Protein AF-B0C333-F1 (afdb_monomer_lite)

InterPro domains:
  IPR001283 Cysteine-rich secretory protein-related [PTHR10334] (57-148)
  IPR014044 CAP domain [PF00188] (60-139)
  IPR014044 CAP domain [SM00198] (54-148)
  IPR035940 CAP superfamily [G3DSA:3.40.33.10] (49-148)
  IPR035940 CAP superfamily [SSF55797] (48-148)

Structure (mmCIF, N/CA/C/O backbone):
data_AF-B0C333-F1
#
_entry.id   AF-B0C333-F1
#
loop_
_atom_site.group_PDB
_atom_site.id
_atom_site.type_symbol
_atom_site.label_atom_id
_atom_site.label_alt_id
_atom_site.label_comp_id
_atom_site.label_asym_id
_atom_site.label_entity_id
_atom_site.label_seq_id
_atom_site.pdbx_PDB_ins_code
_atom_site.Cartn_x
_atom_site.Cartn_y
_atom_site.Cartn_z
_atom_site.occupancy
_atom_site.B_iso_or_equiv
_atom_site.auth_seq_id
_atom_site.auth_comp_id
_atom_site.auth_asym_id
_atom_site.auth_atom_id
_atom_site.pdbx_PDB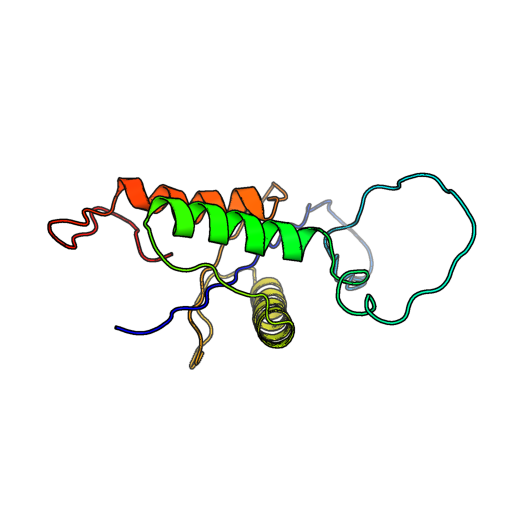_model_num
ATOM 1 N N . MET A 1 1 ? -18.752 -2.207 5.495 1.00 24.31 1 MET A N 1
ATOM 2 C CA . MET A 1 1 ? -18.716 -3.277 4.475 1.00 24.31 1 MET A CA 1
ATOM 3 C C . MET A 1 1 ? -17.295 -3.410 3.939 1.00 24.31 1 MET A C 1
ATOM 5 O O . MET A 1 1 ? -16.677 -2.399 3.660 1.00 24.31 1 MET A O 1
ATOM 9 N N . LEU A 1 2 ? -16.842 -4.664 3.847 1.00 23.83 2 LEU A N 1
ATOM 10 C CA . LEU A 1 2 ? -15.648 -5.235 3.203 1.00 23.83 2 LEU A CA 1
ATOM 11 C C . LEU A 1 2 ? -14.229 -4.796 3.625 1.00 23.83 2 LEU A C 1
ATOM 13 O O . LEU A 1 2 ? -13.817 -3.644 3.571 1.00 23.83 2 LEU A O 1
ATOM 17 N N . ARG A 1 3 ? -13.477 -5.833 4.011 1.00 26.17 3 ARG A N 1
ATOM 18 C CA . ARG A 1 3 ? -12.084 -5.877 4.452 1.00 26.17 3 ARG A CA 1
ATOM 19 C C . ARG A 1 3 ? -11.167 -5.518 3.281 1.00 26.17 3 ARG A C 1
ATOM 21 O O . ARG A 1 3 ? -11.062 -6.295 2.339 1.00 26.17 3 ARG A O 1
ATOM 28 N N . LYS A 1 4 ? -10.496 -4.372 3.349 1.00 28.78 4 LYS A N 1
ATOM 29 C CA . LYS A 1 4 ? -9.416 -4.017 2.426 1.00 28.78 4 LYS A CA 1
ATOM 30 C C . LYS A 1 4 ? -8.080 -4.284 3.130 1.00 28.78 4 LYS A C 1
ATOM 32 O O . LYS A 1 4 ? -7.764 -3.648 4.134 1.00 28.78 4 LYS A O 1
ATOM 37 N N . LEU A 1 5 ? -7.381 -5.321 2.675 1.00 28.06 5 LEU A N 1
ATOM 38 C CA . LEU A 1 5 ? -5.989 -5.613 3.022 1.00 28.06 5 LEU A CA 1
ATOM 39 C C . LEU A 1 5 ? -5.133 -4.854 2.005 1.00 28.06 5 LEU A C 1
ATOM 41 O O . LEU A 1 5 ? -5.274 -5.094 0.808 1.00 28.06 5 LEU A O 1
ATOM 45 N N . TYR A 1 6 ? -4.316 -3.921 2.484 1.00 33.66 6 TYR A N 1
ATOM 46 C CA . TYR A 1 6 ? -3.467 -3.049 1.678 1.00 33.66 6 TYR A CA 1
ATOM 47 C C . TYR A 1 6 ? -2.006 -3.397 1.955 1.00 33.66 6 TYR A C 1
ATOM 49 O O . TYR A 1 6 ? -1.628 -3.489 3.120 1.00 33.66 6 TYR A O 1
ATOM 57 N N . PHE A 1 7 ? -1.193 -3.585 0.914 1.00 41.38 7 PHE A N 1
ATOM 58 C CA . PHE A 1 7 ? 0.267 -3.579 1.021 1.00 41.38 7 PHE A CA 1
ATOM 59 C C . PHE A 1 7 ? 0.871 -2.997 -0.248 1.00 41.38 7 PHE A C 1
ATOM 61 O O . PHE A 1 7 ? 0.292 -3.101 -1.328 1.00 41.38 7 PHE A O 1
ATOM 68 N N . SER A 1 8 ? 2.024 -2.358 -0.091 1.00 38.69 8 SER A N 1
ATOM 69 C CA . SER A 1 8 ? 2.566 -1.460 -1.090 1.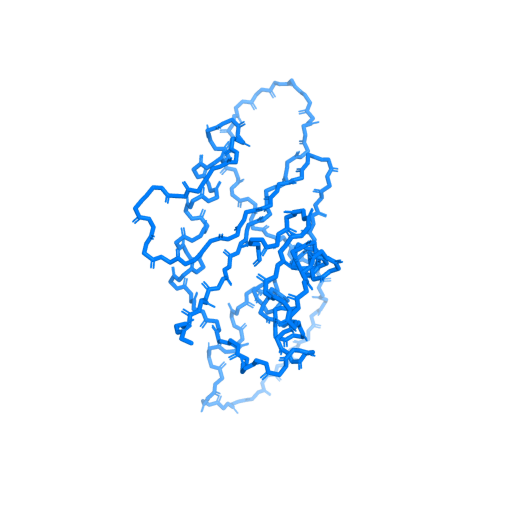00 38.69 8 SER A CA 1
ATOM 70 C C . SER A 1 8 ? 4.087 -1.405 -1.065 1.00 38.69 8 SER A C 1
ATOM 72 O O . SER A 1 8 ? 4.751 -1.912 -0.161 1.00 38.69 8 SER A O 1
ATOM 74 N N . LEU A 1 9 ? 4.605 -0.853 -2.149 1.00 41.06 9 LEU A N 1
ATOM 75 C CA . LEU A 1 9 ? 5.948 -0.964 -2.651 1.00 41.06 9 LEU A CA 1
ATOM 76 C C . LEU A 1 9 ? 6.715 0.355 -2.525 1.00 41.06 9 LEU A C 1
ATOM 78 O O . LEU A 1 9 ? 6.200 1.414 -2.870 1.00 41.06 9 LEU A O 1
ATOM 82 N N . CYS A 1 10 ? 7.996 0.247 -2.165 1.00 33.03 10 CYS A N 1
ATOM 83 C CA . CYS A 1 10 ? 9.013 1.255 -2.438 1.00 33.03 10 CYS A CA 1
ATOM 84 C C . CYS A 1 10 ? 10.043 0.696 -3.436 1.00 33.03 10 CYS A C 1
ATOM 86 O O . CYS A 1 10 ? 10.731 -0.278 -3.135 1.00 33.03 10 CYS A O 1
ATOM 88 N N . LEU A 1 11 ? 10.175 1.312 -4.614 1.00 35.62 11 LEU A N 1
ATOM 89 C CA . LEU A 1 11 ? 11.320 1.117 -5.512 1.00 35.62 11 LEU A CA 1
ATOM 90 C C . LEU A 1 11 ? 12.242 2.326 -5.37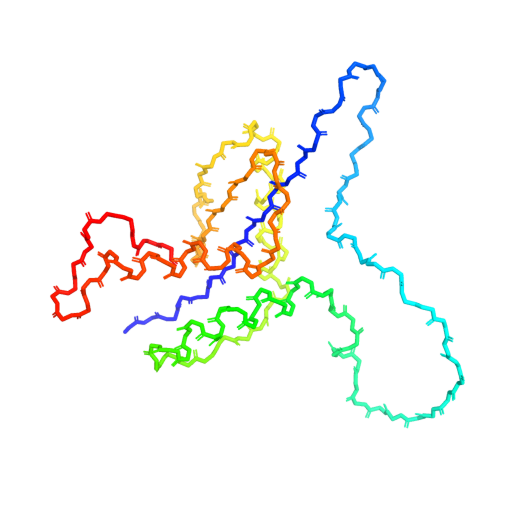1 1.00 35.62 11 LEU A C 1
ATOM 92 O O . LEU A 1 11 ? 11.794 3.450 -5.565 1.00 35.62 11 LEU A O 1
ATOM 96 N N . ALA A 1 12 ? 13.516 2.094 -5.061 1.00 31.41 12 ALA A N 1
ATOM 97 C CA . ALA A 1 12 ? 14.547 3.124 -5.057 1.00 31.41 12 ALA A CA 1
ATOM 98 C C . ALA A 1 12 ? 15.801 2.592 -5.764 1.00 31.41 12 ALA A C 1
ATOM 100 O O . ALA A 1 12 ? 16.361 1.582 -5.338 1.00 31.41 12 ALA A O 1
ATOM 101 N N . PHE A 1 13 ? 16.261 3.279 -6.813 1.00 36.34 13 PHE A N 1
ATOM 102 C CA . PHE A 1 13 ? 17.569 3.040 -7.432 1.00 36.34 13 PHE A CA 1
ATOM 103 C C . PHE A 1 13 ? 18.336 4.357 -7.580 1.00 36.34 13 PHE A C 1
ATOM 105 O O . PHE A 1 13 ? 17.828 5.333 -8.124 1.00 36.34 13 PHE A O 1
ATOM 112 N N . SER A 1 14 ? 19.585 4.365 -7.111 1.00 26.25 14 SER A N 1
ATOM 113 C CA . SER A 1 14 ? 20.549 5.430 -7.385 1.00 26.25 14 SER A CA 1
ATOM 114 C C . SER A 1 14 ? 21.144 5.199 -8.773 1.00 26.25 14 SER A C 1
ATOM 116 O O . SER A 1 14 ? 21.836 4.207 -8.992 1.00 26.25 14 SER A O 1
ATOM 118 N N . LEU A 1 15 ? 20.878 6.101 -9.716 1.00 28.67 15 LEU A N 1
ATOM 119 C CA . LEU A 1 15 ? 21.592 6.126 -10.990 1.00 28.67 15 LEU A CA 1
ATOM 120 C C . LEU A 1 15 ? 23.013 6.643 -10.742 1.00 28.67 15 LEU A C 1
ATOM 122 O O . LEU A 1 15 ? 23.197 7.821 -10.441 1.00 28.67 15 LEU A O 1
ATOM 126 N N . VAL A 1 16 ? 24.016 5.779 -10.897 1.00 31.70 16 VAL A N 1
ATOM 127 C CA . VAL A 1 16 ? 25.390 6.215 -11.172 1.00 31.70 16 VAL A CA 1
ATOM 128 C C . VAL A 1 16 ? 25.756 5.679 -12.551 1.00 31.70 16 VAL A C 1
ATOM 130 O O . VAL A 1 16 ? 25.543 4.506 -12.847 1.00 31.70 16 VAL A O 1
ATOM 133 N N . GLY A 1 17 ? 26.171 6.586 -13.431 1.00 28.91 17 GLY A N 1
ATOM 134 C CA . GLY A 1 17 ? 26.244 6.362 -14.868 1.00 28.91 17 GLY A CA 1
ATOM 135 C C . GLY A 1 17 ? 27.382 5.462 -15.357 1.00 28.91 17 GLY A C 1
ATOM 136 O O . GLY A 1 17 ? 28.387 5.261 -14.686 1.00 28.91 17 GLY A O 1
ATOM 137 N N . VAL A 1 18 ? 27.177 5.045 -16.613 1.00 36.69 18 VAL A N 1
ATOM 138 C CA . VAL A 1 18 ? 28.114 4.568 -17.648 1.00 36.69 18 VAL A CA 1
ATOM 139 C C . VAL A 1 18 ? 28.972 3.325 -17.367 1.00 36.69 18 VAL A C 1
ATOM 141 O O . VAL A 1 18 ? 30.068 3.402 -16.827 1.00 36.69 18 VAL A O 1
ATOM 144 N N . GLY A 1 19 ? 28.530 2.206 -17.957 1.00 36.06 19 GLY A N 1
ATOM 145 C CA . GLY A 1 19 ? 29.402 1.135 -18.448 1.00 36.06 19 GLY A CA 1
ATOM 146 C C . GLY A 1 19 ? 29.317 -0.190 -17.686 1.00 36.06 19 GLY A C 1
ATOM 147 O O . GLY A 1 19 ? 29.619 -0.249 -16.504 1.00 36.06 19 GLY A O 1
ATOM 148 N N . SER A 1 20 ? 29.021 -1.258 -18.435 1.00 31.11 20 SER A N 1
ATOM 149 C CA . SER A 1 20 ? 29.148 -2.689 -18.092 1.00 31.11 20 SER A CA 1
ATOM 150 C C . SER A 1 20 ? 27.963 -3.386 -17.405 1.00 31.11 20 SER A C 1
ATOM 152 O O . SER A 1 20 ? 27.619 -3.122 -16.262 1.00 31.11 20 SER A O 1
ATOM 154 N N . VAL A 1 21 ? 27.396 -4.336 -18.166 1.00 32.16 21 VAL A N 1
ATOM 155 C CA . VAL A 1 21 ? 26.593 -5.520 -17.788 1.00 32.16 21 VAL A CA 1
ATOM 156 C C . VAL A 1 21 ? 25.673 -5.387 -16.567 1.00 32.16 21 VAL A C 1
ATOM 158 O O . VAL A 1 21 ? 26.077 -5.546 -15.417 1.00 32.16 21 VAL A O 1
ATOM 161 N N . ALA A 1 22 ? 24.381 -5.207 -16.860 1.00 31.61 22 ALA A N 1
ATOM 162 C CA . ALA A 1 22 ? 23.284 -5.279 -15.906 1.00 31.61 22 ALA A CA 1
ATOM 163 C C . ALA A 1 22 ? 23.225 -6.666 -15.243 1.00 31.61 22 ALA A C 1
ATOM 165 O O . ALA A 1 22 ? 22.623 -7.604 -15.762 1.00 31.61 22 ALA A O 1
ATOM 166 N N . THR A 1 23 ? 23.851 -6.789 -14.076 1.00 29.27 23 THR A N 1
ATOM 167 C CA . THR A 1 23 ? 23.565 -7.883 -13.150 1.00 29.27 23 THR A CA 1
ATOM 168 C C . THR A 1 23 ? 22.337 -7.460 -12.355 1.00 29.27 23 THR A C 1
ATOM 170 O O . THR A 1 23 ? 22.395 -6.502 -11.585 1.00 29.27 23 THR A O 1
ATOM 173 N N . SER A 1 24 ? 21.202 -8.117 -12.587 1.00 34.00 24 SER A N 1
ATOM 174 C CA . SER A 1 24 ? 19.953 -7.863 -11.868 1.00 34.00 24 SER A CA 1
ATOM 175 C C . SER A 1 24 ? 20.118 -8.233 -10.395 1.00 34.00 24 SER A C 1
ATOM 177 O O . SER A 1 24 ? 19.880 -9.371 -9.999 1.00 34.00 24 SER A O 1
ATOM 179 N N . VAL A 1 25 ? 20.531 -7.279 -9.563 1.00 31.16 25 VAL A N 1
ATOM 180 C CA . VAL A 1 25 ? 20.433 -7.433 -8.114 1.00 31.16 25 VAL A CA 1
ATOM 181 C C . VAL A 1 25 ? 19.033 -6.982 -7.719 1.00 31.16 25 VAL A C 1
ATOM 183 O O . VAL A 1 25 ? 18.714 -5.794 -7.731 1.00 31.16 25 VAL A O 1
ATOM 186 N N . ALA A 1 26 ? 18.179 -7.943 -7.376 1.00 35.88 26 ALA A N 1
ATOM 187 C CA . ALA A 1 26 ? 17.009 -7.667 -6.561 1.00 35.88 26 ALA A CA 1
ATOM 188 C C . ALA A 1 26 ? 17.514 -7.227 -5.178 1.00 35.88 26 ALA A C 1
ATOM 190 O O . ALA A 1 26 ? 17.861 -8.065 -4.346 1.00 35.88 26 ALA A O 1
ATOM 191 N N . LEU A 1 27 ? 17.637 -5.917 -4.943 1.00 37.31 27 LEU A N 1
ATOM 192 C CA . LEU A 1 27 ? 17.975 -5.411 -3.616 1.00 37.31 27 LEU A CA 1
ATOM 193 C C . LEU A 1 27 ? 16.719 -5.444 -2.745 1.00 37.31 27 LEU A C 1
ATOM 195 O O . LEU A 1 27 ? 15.908 -4.520 -2.747 1.00 37.31 27 LEU A O 1
ATOM 199 N N . ALA A 1 28 ? 16.590 -6.524 -1.976 1.00 37.72 28 ALA A N 1
ATOM 200 C CA . ALA A 1 28 ? 15.872 -6.487 -0.713 1.00 37.72 28 ALA A CA 1
ATOM 201 C C . ALA A 1 28 ? 16.450 -5.363 0.167 1.00 37.72 28 ALA A C 1
ATOM 203 O O . ALA A 1 28 ? 17.648 -5.074 0.101 1.00 37.72 28 ALA A O 1
ATOM 204 N N . CYS A 1 29 ? 15.604 -4.730 0.982 1.00 32.69 29 CYS A N 1
ATOM 205 C CA . CYS A 1 29 ? 16.019 -3.784 2.015 1.00 32.69 29 CYS A CA 1
ATOM 206 C C . CYS A 1 29 ? 17.144 -4.429 2.842 1.00 32.69 29 CYS A C 1
ATOM 208 O O . CYS A 1 29 ? 16.907 -5.414 3.534 1.00 32.69 29 CYS A O 1
ATOM 210 N N . THR A 1 30 ? 18.380 -3.953 2.702 1.00 38.03 30 THR A N 1
ATOM 211 C CA . THR A 1 30 ? 19.535 -4.564 3.366 1.00 38.03 30 THR A CA 1
ATOM 212 C C . THR A 1 30 ? 19.579 -4.147 4.833 1.00 38.03 30 THR A C 1
ATOM 214 O O . THR A 1 30 ? 19.607 -2.949 5.123 1.00 38.03 30 THR A O 1
ATOM 217 N N . ASP A 1 31 ? 19.618 -5.134 5.728 1.00 37.53 31 ASP A N 1
ATOM 218 C CA . ASP A 1 31 ? 19.821 -4.974 7.170 1.00 37.53 31 ASP A CA 1
ATOM 219 C C . ASP A 1 31 ? 21.208 -4.373 7.494 1.00 37.53 31 ASP A C 1
ATOM 221 O O . ASP A 1 31 ? 22.215 -4.693 6.858 1.00 37.53 31 ASP A O 1
ATOM 225 N N . HIS A 1 32 ? 21.265 -3.505 8.510 1.00 36.16 32 HIS A N 1
ATOM 226 C CA . HIS A 1 32 ? 22.513 -3.054 9.144 1.00 36.16 32 HIS A CA 1
ATOM 227 C C . HIS A 1 32 ? 23.131 -4.183 9.999 1.00 36.16 32 HIS A C 1
ATOM 229 O O . HIS A 1 32 ? 22.386 -4.976 10.579 1.00 36.16 32 HIS A O 1
ATOM 235 N N . PRO A 1 33 ? 24.469 -4.255 10.156 1.00 33.28 33 PRO A N 1
ATOM 236 C CA . PRO A 1 33 ? 25.103 -5.325 10.917 1.00 33.28 33 PRO A CA 1
ATOM 237 C C . PRO A 1 33 ? 25.038 -5.049 12.427 1.00 33.28 33 PRO A C 1
ATOM 239 O O . PRO A 1 33 ? 25.562 -4.043 12.905 1.00 33.28 33 PRO A O 1
ATOM 242 N N . ALA A 1 34 ? 24.455 -5.975 13.191 1.00 38.31 34 ALA A N 1
ATOM 243 C CA . ALA A 1 34 ? 24.645 -6.070 14.638 1.00 38.31 34 ALA A CA 1
ATOM 244 C C . ALA A 1 34 ? 25.601 -7.236 14.965 1.00 38.31 34 ALA A C 1
ATOM 246 O O . ALA A 1 34 ? 25.486 -8.327 14.410 1.00 38.31 34 ALA A O 1
ATOM 247 N N . GLN A 1 35 ? 26.573 -6.962 15.838 1.00 35.19 35 GLN A N 1
ATOM 248 C CA . GLN A 1 35 ? 27.657 -7.845 16.299 1.00 35.19 35 GLN A CA 1
ATOM 249 C C . GLN A 1 35 ? 27.185 -9.078 17.117 1.00 35.19 35 GLN A C 1
ATOM 251 O O . GLN A 1 35 ? 26.029 -9.124 17.535 1.00 35.19 35 GLN A O 1
ATOM 256 N N . PRO A 1 36 ? 28.059 -10.087 17.359 1.00 49.84 36 PRO A N 1
ATOM 257 C CA . PRO A 1 36 ? 27.643 -11.454 17.674 1.00 49.84 36 PRO A CA 1
ATOM 258 C C . PRO A 1 36 ? 27.525 -11.743 19.179 1.00 49.84 36 PRO A C 1
ATOM 260 O O . PRO A 1 36 ? 28.342 -11.283 19.975 1.00 49.84 36 PRO A O 1
ATOM 263 N N . ALA A 1 37 ? 26.581 -12.613 19.550 1.00 37.06 37 ALA A N 1
ATOM 264 C CA . ALA A 1 37 ? 26.594 -13.345 20.818 1.00 37.06 37 ALA A CA 1
ATOM 265 C C . ALA A 1 37 ? 25.988 -14.758 20.643 1.00 37.06 37 ALA A C 1
ATOM 267 O O . ALA A 1 37 ? 25.019 -14.945 19.913 1.00 37.06 37 ALA A O 1
ATOM 268 N N . ASN A 1 38 ? 26.589 -15.743 21.313 1.00 35.66 38 ASN A N 1
ATOM 269 C CA . ASN A 1 38 ? 26.300 -17.192 21.336 1.00 35.66 38 ASN A CA 1
ATOM 270 C C . ASN A 1 38 ? 26.241 -17.643 22.826 1.00 35.66 38 ASN A C 1
ATOM 272 O O . ASN A 1 38 ? 26.791 -16.886 23.632 1.00 35.66 38 ASN A O 1
ATOM 276 N N . PRO A 1 39 ? 25.790 -18.853 23.260 1.00 62.84 39 PRO A N 1
ATOM 277 C CA . PRO A 1 39 ? 24.868 -19.876 22.716 1.00 62.84 39 PRO A CA 1
ATOM 278 C C . PRO A 1 39 ? 23.678 -20.255 23.656 1.00 62.84 39 PRO A C 1
ATOM 280 O O . PRO A 1 39 ? 23.652 -19.907 24.830 1.00 62.84 39 PRO A O 1
ATOM 283 N N . SER A 1 40 ? 22.791 -21.120 23.129 1.00 37.06 40 SER A N 1
ATOM 284 C CA . SER A 1 40 ? 21.930 -22.135 23.794 1.00 37.06 40 SER A CA 1
ATOM 285 C C . SER A 1 40 ? 20.801 -21.715 24.754 1.00 37.06 40 SER A C 1
ATOM 287 O O . SER A 1 40 ? 21.043 -21.241 25.852 1.00 37.06 40 SER A O 1
ATOM 289 N N . HIS A 1 41 ? 19.550 -22.063 24.416 1.00 37.47 41 HIS A N 1
ATOM 290 C CA . HIS A 1 41 ? 18.832 -23.238 24.952 1.00 37.47 41 HIS A CA 1
ATOM 291 C C . HIS A 1 41 ? 17.397 -23.333 24.376 1.00 37.47 41 HIS A C 1
ATOM 293 O O . HIS A 1 41 ? 16.705 -22.338 24.196 1.00 37.47 41 HIS A O 1
ATOM 299 N N . THR A 1 42 ? 17.002 -24.573 24.071 1.00 41.72 42 THR A N 1
ATOM 300 C CA . THR A 1 42 ? 15.676 -25.159 23.788 1.00 41.72 42 THR A CA 1
ATOM 301 C C . THR A 1 42 ? 14.430 -24.277 23.945 1.00 41.72 42 THR A C 1
ATOM 303 O O . THR A 1 42 ? 14.172 -23.832 25.051 1.00 41.72 42 THR A O 1
ATOM 306 N N . GLN A 1 43 ? 13.569 -24.200 22.917 1.00 37.25 43 GLN A N 1
ATOM 307 C CA . GLN A 1 43 ? 12.099 -24.339 23.037 1.00 37.25 43 GLN A CA 1
ATOM 308 C C . GLN A 1 43 ? 11.449 -24.375 21.637 1.00 37.25 43 GLN A C 1
ATOM 310 O O . GLN A 1 43 ? 11.585 -23.449 20.836 1.00 37.25 43 GLN A O 1
ATOM 315 N N . ALA A 1 44 ? 10.708 -25.445 21.351 1.00 50.78 44 ALA A N 1
ATOM 316 C CA . ALA A 1 44 ? 9.847 -25.558 20.182 1.00 50.78 44 ALA A CA 1
ATOM 317 C C . ALA A 1 44 ? 8.577 -24.721 20.408 1.00 50.78 44 ALA A C 1
ATOM 319 O O . ALA A 1 44 ? 7.716 -25.154 21.163 1.00 50.78 44 ALA A O 1
ATOM 320 N N . SER A 1 45 ? 8.499 -23.520 19.813 1.00 49.38 45 SER A N 1
ATOM 321 C CA . SER A 1 45 ? 7.282 -22.733 19.471 1.00 49.38 45 SER A CA 1
ATOM 322 C C . SER A 1 45 ? 7.657 -21.304 19.019 1.00 49.38 45 SER A C 1
ATOM 324 O O . SER A 1 45 ? 7.117 -20.322 19.515 1.00 49.38 45 SER A O 1
ATOM 326 N N . THR A 1 46 ? 8.632 -21.145 18.119 1.00 41.34 46 THR A N 1
ATOM 327 C CA . THR A 1 46 ? 9.163 -19.809 17.741 1.00 41.34 46 THR A CA 1
ATOM 328 C C . THR A 1 46 ? 9.543 -19.664 16.262 1.00 41.34 46 THR A C 1
ATOM 330 O O . THR A 1 46 ? 9.942 -18.581 15.836 1.00 41.34 46 THR A O 1
ATOM 333 N N . SER A 1 47 ? 9.381 -20.700 15.432 1.00 47.00 47 SER A N 1
ATOM 334 C CA . SER A 1 47 ? 9.989 -20.739 14.090 1.00 47.00 47 SER A CA 1
ATOM 335 C C . SER A 1 47 ? 9.388 -19.787 13.047 1.00 47.00 47 SER A C 1
ATOM 337 O O . SER A 1 47 ? 10.026 -19.558 12.025 1.00 47.00 47 SER A O 1
ATOM 339 N N . LEU A 1 48 ? 8.214 -19.187 13.282 1.00 47.78 48 LEU A N 1
ATOM 340 C CA . LEU A 1 48 ? 7.626 -18.211 12.347 1.00 47.78 48 LEU A CA 1
ATOM 341 C C . LEU A 1 48 ? 7.928 -16.749 12.698 1.00 47.78 48 LEU A C 1
ATOM 343 O O . LEU A 1 48 ? 7.772 -15.881 11.842 1.00 47.78 48 LEU A O 1
ATOM 347 N N . ASN A 1 49 ? 8.364 -16.457 13.929 1.00 50.81 49 ASN A N 1
ATOM 348 C CA . ASN A 1 49 ? 8.586 -15.076 14.375 1.00 50.81 49 ASN A CA 1
ATOM 349 C C . ASN A 1 49 ? 10.057 -14.630 14.281 1.00 50.81 49 ASN A C 1
ATOM 351 O O . ASN A 1 49 ? 10.357 -13.459 14.466 1.00 50.81 49 ASN A O 1
ATOM 355 N N . VAL A 1 50 ? 10.976 -15.554 13.976 1.00 53.44 50 VAL A N 1
ATOM 356 C CA . VAL A 1 50 ? 12.427 -15.289 13.900 1.00 53.44 50 VAL A CA 1
ATOM 357 C C . VAL A 1 50 ? 12.909 -15.033 12.459 1.00 53.44 50 VAL A C 1
ATOM 359 O O . VAL A 1 50 ? 14.037 -14.596 12.267 1.00 53.44 50 VAL A O 1
ATOM 362 N N . HIS A 1 51 ? 12.078 -15.249 11.428 1.00 66.00 51 HIS A N 1
ATOM 363 C CA . HIS A 1 51 ? 12.542 -15.238 10.026 1.00 66.00 51 HIS A CA 1
ATOM 364 C C . HIS A 1 51 ? 11.890 -14.192 9.104 1.00 66.00 51 HIS A C 1
ATOM 366 O O . HIS A 1 51 ? 12.061 -14.255 7.888 1.00 66.00 51 HIS A O 1
ATOM 372 N N . ARG A 1 52 ? 11.133 -13.226 9.638 1.00 68.50 52 ARG A N 1
ATOM 373 C CA . ARG A 1 52 ? 10.578 -12.148 8.804 1.00 68.50 52 ARG A CA 1
ATOM 374 C C . ARG A 1 52 ? 11.548 -10.969 8.706 1.00 68.50 52 ARG A C 1
ATOM 376 O O . ARG A 1 52 ? 12.046 -10.536 9.744 1.00 68.50 52 ARG A O 1
ATOM 383 N N . PRO A 1 53 ? 11.779 -10.413 7.503 1.00 77.88 53 PRO A N 1
ATOM 384 C CA . PRO A 1 53 ? 12.597 -9.218 7.350 1.00 77.88 53 PRO A CA 1
ATOM 385 C C . PRO A 1 53 ? 12.039 -8.042 8.154 1.00 77.88 53 PRO A C 1
ATOM 387 O O . PRO A 1 53 ? 10.817 -7.874 8.252 1.00 77.88 53 PRO A O 1
ATOM 390 N N . THR A 1 54 ? 12.928 -7.185 8.647 1.00 86.44 54 THR A N 1
ATOM 391 C CA . THR A 1 54 ? 12.608 -5.967 9.411 1.00 86.44 54 THR A CA 1
ATOM 392 C C . THR A 1 54 ? 11.547 -5.101 8.725 1.00 86.44 54 THR A C 1
ATOM 394 O O . THR A 1 54 ? 10.564 -4.714 9.362 1.00 86.44 54 THR A O 1
ATOM 397 N N . TRP A 1 55 ? 11.658 -4.920 7.406 1.00 84.94 55 TRP A N 1
ATOM 398 C CA . TRP A 1 55 ? 10.739 -4.091 6.624 1.00 84.94 55 TRP A CA 1
ATOM 399 C C . TRP A 1 55 ? 9.277 -4.565 6.658 1.00 84.94 55 TRP A C 1
ATOM 401 O O . TRP A 1 55 ? 8.355 -3.750 6.626 1.00 84.94 55 TRP A O 1
ATOM 411 N N . SER A 1 56 ? 9.041 -5.879 6.741 1.00 86.56 56 SER A N 1
ATOM 412 C CA . SER A 1 56 ? 7.683 -6.445 6.753 1.00 86.56 56 SER A CA 1
ATOM 413 C C . SER A 1 56 ? 6.952 -6.132 8.058 1.00 86.56 56 SER A C 1
ATOM 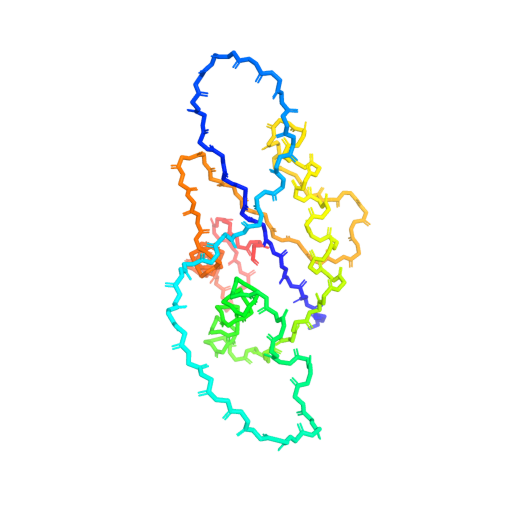415 O O . SER A 1 56 ? 5.767 -5.789 8.059 1.00 86.56 56 SER A O 1
ATOM 417 N N . ARG A 1 57 ? 7.687 -6.184 9.177 1.00 90.25 57 ARG A N 1
ATOM 418 C CA . ARG A 1 57 ? 7.184 -5.816 10.499 1.00 90.25 57 ARG A CA 1
ATOM 419 C C . ARG A 1 57 ? 6.862 -4.327 10.545 1.00 90.25 57 ARG A C 1
ATOM 421 O O . ARG A 1 57 ? 5.770 -3.979 10.971 1.00 90.25 57 ARG A O 1
ATOM 428 N N . GLU A 1 58 ? 7.771 -3.478 10.072 1.00 90.94 58 GLU A N 1
ATOM 429 C CA . GLU A 1 58 ? 7.585 -2.020 10.048 1.00 90.94 58 GLU A CA 1
ATOM 430 C C . GLU A 1 58 ? 6.390 -1.608 9.186 1.00 90.94 58 GLU A C 1
ATOM 432 O O . GLU A 1 58 ? 5.563 -0.808 9.619 1.00 90.94 58 GLU A O 1
ATOM 437 N N . MET A 1 59 ? 6.236 -2.221 8.007 1.00 92.88 59 MET A N 1
ATOM 438 C CA . MET A 1 59 ? 5.079 -1.999 7.142 1.00 92.88 59 MET A CA 1
ATOM 439 C C . MET A 1 59 ? 3.770 -2.339 7.869 1.00 92.88 59 MET A C 1
ATOM 441 O O . MET A 1 59 ? 2.836 -1.539 7.871 1.00 92.88 59 MET A O 1
ATOM 445 N N . LEU A 1 60 ? 3.686 -3.516 8.500 1.00 93.56 60 LEU A N 1
ATOM 446 C CA . LEU A 1 60 ? 2.487 -3.936 9.231 1.00 93.56 60 LEU A CA 1
ATOM 447 C C . LEU A 1 60 ? 2.201 -3.039 10.441 1.00 93.56 60 LEU A C 1
ATOM 449 O O . LEU A 1 60 ? 1.051 -2.674 10.688 1.00 93.56 60 LEU A O 1
ATOM 453 N N . GLU A 1 61 ? 3.239 -2.709 11.204 1.00 96.00 61 GLU A N 1
ATOM 454 C CA . GLU A 1 61 ? 3.143 -1.895 12.409 1.00 96.00 61 GLU A CA 1
ATOM 455 C C . GLU A 1 61 ? 2.635 -0.489 12.080 1.00 96.00 61 GLU A C 1
ATOM 457 O O . GLU A 1 61 ? 1.656 -0.048 12.681 1.00 96.00 61 GLU A O 1
ATOM 462 N N . ALA A 1 62 ? 3.203 0.166 11.064 1.00 96.12 62 ALA A N 1
ATOM 463 C CA . ALA A 1 62 ? 2.762 1.486 10.625 1.00 96.12 62 ALA A CA 1
ATOM 464 C C . ALA A 1 62 ? 1.292 1.482 10.161 1.00 96.12 62 ALA A C 1
ATOM 466 O O . ALA A 1 62 ? 0.517 2.356 10.555 1.00 96.12 62 ALA A O 1
ATOM 467 N N . HIS A 1 63 ? 0.857 0.466 9.402 1.00 95.44 63 HIS A N 1
ATOM 468 C CA . HIS A 1 63 ? -0.560 0.338 9.026 1.00 95.44 63 HIS A CA 1
ATOM 469 C C . HIS A 1 63 ? -1.457 0.198 10.260 1.00 95.44 63 HIS A C 1
ATOM 471 O O . HIS A 1 63 ? -2.509 0.833 10.356 1.00 95.44 63 HIS A O 1
ATOM 477 N N . ASN A 1 64 ? -1.051 -0.634 11.220 1.00 96.50 64 ASN A N 1
ATOM 478 C CA . ASN A 1 64 ? -1.831 -0.877 12.427 1.00 96.50 64 ASN A CA 1
ATOM 479 C C . ASN A 1 64 ? -1.899 0.351 13.342 1.00 96.50 64 ASN A C 1
ATOM 481 O O . ASN A 1 64 ? -2.938 0.557 13.968 1.00 96.50 64 ASN A O 1
ATOM 485 N N . GLN A 1 65 ? -0.875 1.208 13.353 1.00 97.69 65 GLN A N 1
ATOM 486 C CA . GLN A 1 65 ? -0.926 2.503 14.039 1.00 97.69 65 GLN A CA 1
ATOM 487 C C . GLN A 1 65 ? -2.005 3.422 13.441 1.00 97.69 65 GLN A C 1
ATOM 489 O O . GLN A 1 65 ? -2.807 3.989 14.183 1.00 97.69 65 GLN A O 1
ATOM 494 N N . TRP A 1 66 ? -2.100 3.535 12.112 1.00 94.69 66 TRP A N 1
ATOM 495 C CA . TRP A 1 66 ? -3.149 4.335 11.457 1.00 94.69 66 TRP A CA 1
ATOM 496 C C . TRP A 1 66 ? -4.559 3.772 11.667 1.00 94.69 66 TRP A C 1
ATOM 498 O O . TRP A 1 66 ? -5.508 4.516 11.926 1.00 94.69 66 TRP A O 1
ATOM 508 N N . ARG A 1 67 ? -4.705 2.445 11.620 1.00 94.94 67 ARG A N 1
ATOM 509 C CA . ARG A 1 67 ? -5.988 1.770 11.873 1.00 94.94 67 ARG A CA 1
ATOM 510 C C . ARG A 1 67 ? -6.445 1.936 13.318 1.00 94.94 67 ARG A C 1
ATOM 512 O O . ARG A 1 67 ? -7.623 2.184 13.555 1.00 94.94 67 ARG A O 1
ATOM 519 N N . GLN A 1 68 ? -5.517 1.893 14.273 1.00 95.56 68 GLN A N 1
ATOM 520 C CA . GLN A 1 68 ? -5.818 2.154 15.678 1.00 95.56 68 GLN A CA 1
ATOM 521 C C . GLN A 1 68 ? -6.372 3.569 15.886 1.00 95.56 68 GLN A C 1
ATOM 523 O O . GLN A 1 68 ? -7.379 3.725 16.574 1.00 95.56 68 GLN A O 1
ATOM 528 N N . ARG A 1 69 ? -5.770 4.588 15.255 1.00 92.50 69 ARG A N 1
ATOM 529 C CA . ARG A 1 69 ? -6.229 5.991 15.343 1.00 92.50 69 ARG A CA 1
ATOM 530 C C . ARG A 1 69 ? -7.671 6.188 14.869 1.00 92.50 69 ARG A C 1
ATOM 532 O O . ARG A 1 69 ? -8.336 7.109 15.321 1.00 92.50 69 ARG A O 1
ATOM 539 N N . THR A 1 70 ? -8.142 5.326 13.972 1.00 85.88 70 THR A N 1
ATOM 540 C CA . THR A 1 70 ? -9.477 5.390 13.355 1.00 85.88 70 THR A CA 1
ATOM 541 C C . THR A 1 70 ? -10.442 4.328 13.894 1.00 85.88 70 THR A C 1
ATOM 543 O O . THR A 1 70 ? -11.549 4.182 13.383 1.00 85.88 70 THR A O 1
ATOM 546 N N . GLY A 1 71 ? -10.053 3.573 14.929 1.00 89.62 71 GLY A N 1
ATOM 547 C CA . GLY A 1 71 ? -10.891 2.526 15.525 1.00 89.62 71 GLY A CA 1
ATOM 548 C C . GLY A 1 71 ? -11.105 1.297 14.631 1.00 89.62 71 GLY A C 1
ATOM 549 O O . GLY A 1 71 ? -12.016 0.505 14.869 1.00 89.62 71 GLY A O 1
ATOM 550 N N . ILE A 1 72 ? -10.279 1.117 13.598 1.00 87.62 72 ILE A N 1
ATOM 551 C CA . ILE A 1 72 ? -10.369 -0.007 12.668 1.00 87.62 72 ILE A CA 1
ATOM 552 C C . ILE A 1 72 ? -9.522 -1.183 13.207 1.00 87.62 72 ILE A C 1
ATOM 554 O O . ILE A 1 72 ? -8.369 -0.977 13.589 1.00 87.62 72 ILE A O 1
ATOM 558 N N . PRO A 1 73 ? -10.029 -2.437 13.210 1.00 91.81 73 PRO A N 1
ATOM 559 C CA . PRO A 1 73 ? -9.274 -3.596 13.699 1.00 91.81 73 PRO A CA 1
ATOM 560 C C . PRO A 1 73 ? -7.922 -3.784 12.994 1.00 91.81 73 PRO A C 1
ATOM 562 O O . PRO A 1 73 ? -7.855 -3.556 11.782 1.00 91.81 73 PRO A O 1
ATOM 565 N N . PRO A 1 74 ? -6.864 -4.249 13.681 1.00 91.31 74 PRO A N 1
ATOM 566 C CA . PRO A 1 74 ? -5.539 -4.407 13.086 1.00 91.31 74 PRO A CA 1
ATOM 567 C C . PRO A 1 74 ? -5.517 -5.459 11.966 1.00 91.31 74 PRO A C 1
ATOM 569 O O . PRO A 1 74 ? -6.332 -6.382 11.922 1.00 91.31 74 PRO A O 1
ATOM 572 N N . LEU A 1 75 ? -4.564 -5.306 11.053 1.00 91.81 75 LEU A N 1
ATOM 573 C CA . LEU A 1 75 ? -4.212 -6.277 10.026 1.00 91.81 75 LEU A CA 1
ATOM 574 C C . LEU A 1 75 ? -3.240 -7.326 10.573 1.00 91.81 75 LEU A C 1
ATOM 576 O O . LEU A 1 75 ? -2.525 -7.103 11.554 1.00 91.81 75 LEU A O 1
ATOM 580 N N . THR A 1 76 ? -3.165 -8.445 9.858 1.00 89.62 76 THR A N 1
ATOM 581 C CA . THR A 1 76 ? -2.141 -9.482 10.013 1.00 89.62 76 THR A CA 1
ATOM 582 C C . THR A 1 76 ? -1.338 -9.604 8.723 1.00 89.62 76 THR A C 1
ATOM 584 O O . THR A 1 76 ? -1.880 -9.420 7.632 1.00 89.62 76 THR A O 1
ATOM 587 N N . TRP A 1 77 ? -0.058 -9.953 8.837 1.00 90.88 77 TRP A N 1
ATOM 588 C CA . TRP A 1 77 ? 0.799 -10.172 7.673 1.00 90.88 77 TRP A CA 1
ATOM 589 C C . TRP A 1 77 ? 0.373 -11.400 6.857 1.00 90.88 77 TRP A C 1
ATOM 591 O O . TRP A 1 77 ? -0.040 -12.411 7.426 1.00 90.88 77 TRP A O 1
ATOM 601 N N . SER A 1 78 ? 0.542 -11.332 5.535 1.00 90.12 78 SER A N 1
ATOM 602 C CA . SER A 1 78 ? 0.416 -12.472 4.622 1.00 90.12 78 SER A CA 1
ATOM 603 C C . SER A 1 78 ? 1.624 -12.516 3.692 1.00 90.12 78 SER A C 1
ATOM 605 O O . SER A 1 78 ? 1.833 -11.610 2.885 1.00 90.12 78 SER A O 1
ATOM 607 N N . ASP A 1 79 ? 2.400 -13.594 3.784 1.00 84.62 79 ASP A N 1
ATOM 608 C CA . ASP A 1 79 ? 3.592 -13.781 2.956 1.00 84.62 79 ASP A CA 1
ATOM 609 C C . ASP A 1 79 ? 3.240 -13.973 1.467 1.00 84.62 79 ASP A C 1
ATOM 611 O O . ASP A 1 79 ? 4.024 -13.607 0.594 1.00 84.62 79 ASP A O 1
ATOM 615 N N . ASP A 1 80 ? 2.040 -14.468 1.151 1.00 86.06 80 ASP A N 1
ATOM 616 C CA . ASP A 1 80 ? 1.579 -14.619 -0.234 1.00 86.06 80 ASP A CA 1
ATOM 617 C C . ASP A 1 80 ? 1.164 -13.282 -0.858 1.00 86.06 80 ASP A C 1
ATOM 619 O O . ASP A 1 80 ? 1.515 -13.008 -2.007 1.00 86.06 80 ASP A O 1
ATOM 623 N N . LEU A 1 8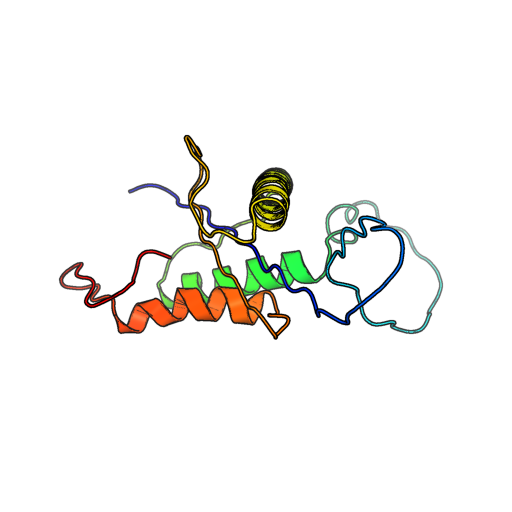1 ? 0.506 -12.401 -0.093 1.00 88.00 81 LEU A N 1
ATOM 624 C CA . LEU A 1 81 ? 0.229 -11.034 -0.548 1.00 88.00 81 LEU A CA 1
ATOM 625 C C . LEU A 1 81 ? 1.520 -10.231 -0.730 1.00 88.00 81 LEU A C 1
ATOM 627 O O . LEU A 1 81 ? 1.645 -9.492 -1.705 1.00 88.00 81 LEU A O 1
ATOM 631 N N . ALA A 1 82 ? 2.501 -10.418 0.156 1.00 86.44 82 ALA A N 1
ATOM 632 C CA . ALA A 1 82 ? 3.808 -9.785 0.022 1.00 86.44 82 ALA A CA 1
ATOM 633 C C . ALA A 1 82 ? 4.522 -10.217 -1.270 1.00 86.44 82 ALA A C 1
ATOM 635 O O . ALA A 1 82 ? 5.006 -9.370 -2.021 1.00 86.44 82 ALA A O 1
ATOM 636 N N . LYS A 1 83 ? 4.526 -11.521 -1.587 1.00 86.00 83 LYS A N 1
ATOM 637 C CA . LYS A 1 83 ? 5.062 -12.035 -2.862 1.00 86.00 83 LYS A CA 1
ATOM 638 C C . LYS A 1 83 ? 4.299 -11.479 -4.067 1.00 86.00 83 LYS A C 1
ATOM 640 O O . LYS A 1 83 ? 4.921 -11.093 -5.055 1.00 86.00 83 LYS A O 1
ATOM 645 N N . HIS A 1 84 ? 2.967 -11.411 -3.993 1.00 87.06 84 HIS A N 1
ATOM 646 C CA . HIS A 1 84 ? 2.118 -10.868 -5.062 1.00 87.06 84 HIS A CA 1
ATOM 647 C C . HIS A 1 84 ? 2.437 -9.398 -5.355 1.00 87.06 84 HIS A C 1
ATOM 649 O O . HIS A 1 84 ? 2.615 -9.039 -6.523 1.00 87.06 84 HIS A O 1
ATOM 655 N N . ALA A 1 85 ? 2.569 -8.581 -4.305 1.00 86.50 85 ALA A N 1
ATOM 656 C CA . ALA A 1 85 ? 2.945 -7.173 -4.393 1.00 86.50 85 ALA A CA 1
ATOM 657 C C . ALA A 1 85 ? 4.375 -6.998 -4.929 1.00 86.50 85 ALA A C 1
ATOM 659 O O . ALA A 1 85 ? 4.588 -6.227 -5.863 1.00 86.50 85 ALA A O 1
ATOM 660 N N . GLN A 1 86 ? 5.342 -7.778 -4.429 1.00 89.06 86 GLN A N 1
ATOM 661 C CA . GLN A 1 86 ? 6.727 -7.737 -4.911 1.00 89.06 86 GLN A CA 1
ATOM 662 C C . GLN A 1 86 ? 6.844 -8.132 -6.392 1.00 89.06 86 GLN A C 1
ATOM 664 O O . GLN A 1 86 ? 7.653 -7.573 -7.129 1.00 89.06 86 GLN A O 1
ATOM 669 N N . ALA A 1 87 ? 6.022 -9.066 -6.871 1.00 90.06 87 ALA A N 1
ATOM 670 C CA . ALA A 1 87 ? 5.985 -9.384 -8.295 1.00 90.06 87 ALA A CA 1
ATOM 671 C C . ALA A 1 87 ? 5.496 -8.187 -9.132 1.00 90.06 87 ALA A C 1
ATOM 673 O O . ALA A 1 87 ? 6.020 -7.947 -10.218 1.00 90.06 87 ALA A O 1
ATOM 674 N N . TRP A 1 88 ? 4.523 -7.410 -8.633 1.00 93.06 88 TRP A N 1
ATOM 675 C CA . TRP A 1 88 ? 4.030 -6.227 -9.352 1.00 93.06 88 TRP A CA 1
ATOM 676 C C . TRP A 1 88 ? 5.067 -5.125 -9.353 1.00 93.06 88 TRP A C 1
ATOM 678 O O . TRP A 1 88 ? 5.337 -4.513 -10.376 1.00 93.06 88 TRP A O 1
ATOM 688 N N . ALA A 1 89 ? 5.714 -4.948 -8.216 1.00 85.31 89 ALA A N 1
ATOM 689 C CA . ALA A 1 89 ? 6.815 -4.036 -8.072 1.00 85.31 89 ALA A CA 1
ATOM 690 C C . ALA A 1 89 ? 7.924 -4.247 -9.086 1.00 85.31 89 ALA A 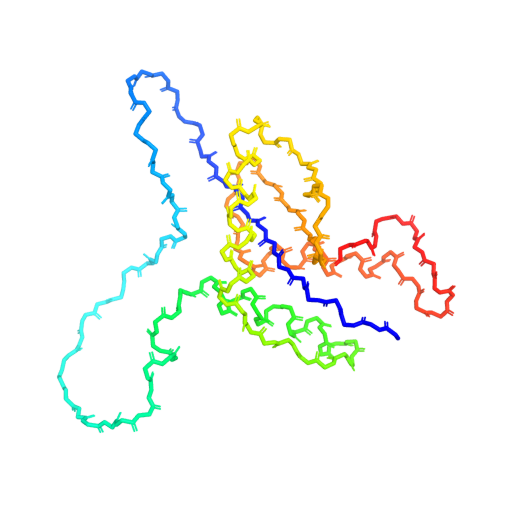C 1
ATOM 692 O O . ALA A 1 89 ? 8.327 -3.320 -9.783 1.00 85.31 89 ALA A O 1
ATOM 693 N N . ASN A 1 90 ? 8.381 -5.489 -9.194 1.00 86.69 90 ASN A N 1
ATOM 694 C CA . ASN A 1 90 ? 9.407 -5.849 -10.152 1.00 86.69 90 ASN A CA 1
ATOM 695 C C . ASN A 1 90 ? 8.917 -5.594 -11.585 1.00 86.69 90 ASN A C 1
ATOM 697 O O . ASN A 1 90 ? 9.692 -5.127 -12.412 1.00 86.69 90 ASN A O 1
ATOM 701 N N . HIS A 1 91 ? 7.637 -5.845 -11.883 1.00 90.25 91 HIS A N 1
ATOM 702 C CA . HIS A 1 91 ? 7.042 -5.507 -13.179 1.00 90.25 91 HIS A CA 1
ATOM 703 C C . HIS A 1 91 ? 7.095 -3.998 -13.466 1.00 90.25 91 HIS A C 1
ATOM 705 O O . HIS A 1 91 ? 7.648 -3.608 -14.489 1.00 90.25 91 HIS A O 1
ATOM 711 N N . LEU A 1 92 ? 6.622 -3.143 -12.551 1.00 86.19 92 LEU A N 1
ATOM 712 C CA . LEU A 1 92 ? 6.642 -1.682 -12.733 1.00 86.19 92 LEU A CA 1
ATOM 713 C C . LEU A 1 92 ? 8.071 -1.133 -12.863 1.00 86.19 92 LEU A C 1
ATOM 715 O O . LEU A 1 92 ? 8.311 -0.232 -13.663 1.00 86.19 92 LEU A O 1
ATOM 719 N N . ALA A 1 93 ? 9.034 -1.697 -12.126 1.00 82.94 93 ALA A N 1
ATOM 720 C CA . ALA A 1 93 ? 10.448 -1.336 -12.250 1.00 82.94 93 ALA A CA 1
ATOM 721 C C . ALA A 1 93 ? 11.006 -1.619 -13.654 1.00 82.94 93 ALA A C 1
ATOM 723 O O . ALA A 1 93 ? 11.815 -0.848 -14.162 1.00 82.94 93 ALA A O 1
ATOM 724 N N . ASN A 1 94 ? 10.563 -2.713 -14.281 1.00 87.75 94 ASN A N 1
ATOM 725 C CA . ASN A 1 94 ? 10.954 -3.077 -15.643 1.00 87.75 94 ASN A CA 1
ATOM 726 C C . ASN A 1 94 ? 10.149 -2.322 -16.715 1.00 87.75 94 ASN A C 1
ATOM 728 O O . ASN A 1 94 ? 10.631 -2.149 -17.831 1.00 87.75 94 ASN A O 1
ATOM 732 N N . ASP A 1 95 ? 8.954 -1.829 -16.383 1.00 88.19 95 ASP A N 1
ATOM 733 C CA . ASP A 1 95 ? 8.098 -1.022 -17.259 1.00 88.19 95 ASP A CA 1
ATOM 734 C C . ASP A 1 95 ? 8.329 0.487 -17.059 1.00 88.19 95 ASP A C 1
ATOM 736 O O . ASP A 1 95 ? 7.409 1.275 -16.826 1.00 88.19 95 ASP A O 1
ATOM 740 N N . ASN A 1 96 ? 9.600 0.899 -17.111 1.00 83.56 96 ASN A N 1
ATOM 741 C CA . ASN A 1 96 ? 10.037 2.297 -17.006 1.00 83.56 96 ASN A CA 1
ATOM 742 C C . ASN A 1 96 ? 9.492 3.049 -15.777 1.00 83.56 96 ASN A C 1
ATOM 744 O O . ASN A 1 96 ? 9.264 4.257 -15.844 1.00 83.56 96 ASN A O 1
ATOM 748 N N . PHE A 1 97 ? 9.263 2.349 -14.662 1.00 79.94 97 PHE A N 1
ATOM 749 C CA . PHE A 1 97 ? 8.729 2.920 -13.420 1.00 79.94 97 PHE A CA 1
ATOM 750 C C . PHE A 1 97 ? 7.361 3.600 -13.580 1.00 79.94 97 PHE A C 1
ATOM 752 O O . PHE A 1 97 ? 7.001 4.485 -12.801 1.00 79.94 97 PHE A O 1
ATOM 759 N N . ARG A 1 98 ? 6.572 3.195 -14.582 1.00 82.44 98 ARG A N 1
ATOM 760 C CA . ARG A 1 98 ? 5.205 3.696 -14.757 1.00 82.44 98 ARG A CA 1
ATOM 761 C C . ARG A 1 98 ? 4.347 3.218 -13.592 1.00 82.44 98 ARG A C 1
ATOM 763 O O . ARG A 1 98 ? 4.224 2.022 -13.378 1.00 82.44 98 ARG A O 1
ATOM 770 N N . LEU A 1 99 ? 3.713 4.134 -12.864 1.00 84.88 99 LEU A N 1
ATOM 771 C CA . LEU A 1 99 ? 2.797 3.790 -11.774 1.00 84.88 99 LEU A CA 1
ATOM 772 C C . LEU A 1 99 ? 1.390 3.564 -12.312 1.00 84.88 99 LEU A C 1
ATOM 774 O O . LEU A 1 99 ? 0.717 4.503 -12.733 1.00 84.88 99 LEU A O 1
ATOM 778 N N . TYR A 1 100 ? 0.946 2.314 -12.286 1.00 91.88 100 TYR A N 1
ATOM 779 C CA . TYR A 1 100 ? -0.433 1.947 -12.567 1.00 91.88 100 TYR A CA 1
ATOM 780 C C . TYR A 1 100 ? -0.818 0.694 -11.794 1.00 91.88 100 TYR A C 1
ATOM 782 O O . TYR A 1 100 ? 0.018 -0.165 -11.489 1.00 91.88 100 TYR A O 1
ATOM 790 N N . HIS A 1 101 ? -2.108 0.605 -11.488 1.00 90.62 101 HIS A N 1
ATOM 791 C CA . HIS A 1 101 ? -2.635 -0.527 -10.754 1.00 90.62 101 HIS A CA 1
ATOM 792 C C . HIS A 1 101 ? -2.555 -1.818 -11.554 1.00 90.62 101 HIS A C 1
ATOM 794 O O . HIS A 1 101 ? -2.757 -1.818 -12.773 1.00 90.62 101 HIS A O 1
ATOM 800 N N . ARG A 1 102 ? -2.315 -2.931 -10.856 1.00 93.06 102 ARG A N 1
ATOM 801 C CA . ARG A 1 102 ? -2.326 -4.254 -11.481 1.00 93.06 102 ARG A CA 1
ATOM 802 C C . ARG A 1 102 ? -3.693 -4.534 -12.127 1.00 93.06 102 ARG A C 1
ATOM 804 O O . ARG A 1 102 ? -4.704 -4.555 -11.421 1.00 93.06 102 ARG A O 1
ATOM 811 N N . PRO A 1 103 ? -3.756 -4.808 -13.445 1.00 94.38 103 PRO A N 1
ATOM 812 C CA . PRO A 1 103 ? -5.006 -5.190 -14.092 1.00 94.38 103 PRO A CA 1
ATOM 813 C C . PRO A 1 103 ? -5.574 -6.478 -13.489 1.00 94.38 103 PRO A C 1
ATOM 815 O O . PRO A 1 103 ? -4.828 -7.421 -13.223 1.00 94.38 103 PRO A O 1
ATOM 818 N N . ASN A 1 104 ? -6.897 -6.535 -13.303 1.00 92.81 104 ASN A N 1
ATOM 819 C CA . ASN A 1 104 ? -7.607 -7.690 -12.735 1.00 92.81 104 ASN A CA 1
ATOM 820 C C . ASN A 1 104 ? -7.074 -8.138 -11.356 1.00 92.81 104 ASN A C 1
ATOM 822 O O . ASN A 1 104 ? -7.107 -9.325 -11.032 1.00 92.81 104 ASN A O 1
ATOM 826 N N . ASN A 1 105 ? -6.562 -7.205 -10.543 1.00 88.00 105 ASN A N 1
ATOM 827 C CA . ASN A 1 105 ? -6.085 -7.513 -9.199 1.00 88.00 105 ASN A CA 1
ATOM 828 C C . ASN A 1 105 ? -7.268 -7.818 -8.261 1.00 88.00 105 ASN A C 1
ATOM 830 O O . ASN A 1 105 ? -8.119 -6.949 -8.069 1.00 88.00 105 ASN A O 1
ATOM 834 N N . PRO A 1 106 ? -7.342 -9.014 -7.646 1.00 87.31 106 PRO A N 1
ATOM 835 C CA . PRO A 1 106 ? -8.415 -9.342 -6.706 1.00 87.31 106 PRO A CA 1
ATOM 836 C C . PRO A 1 106 ? -8.236 -8.677 -5.330 1.00 87.31 106 PRO A C 1
ATOM 838 O O . PRO A 1 106 ? -9.116 -8.791 -4.476 1.00 87.31 106 PRO A O 1
ATOM 841 N N . TYR A 1 107 ? -7.100 -8.016 -5.094 1.00 89.88 107 TYR A N 1
ATOM 842 C CA . TYR A 1 107 ? -6.757 -7.365 -3.831 1.00 89.88 107 TYR A CA 1
ATOM 843 C C . TYR A 1 107 ? -6.797 -5.838 -3.949 1.00 89.88 107 TYR A C 1
ATOM 845 O O . TYR A 1 107 ? -6.675 -5.285 -5.041 1.00 89.88 107 TYR A O 1
ATOM 853 N N . GLY A 1 108 ? -6.925 -5.158 -2.805 1.00 87.56 108 GLY A N 1
ATOM 854 C CA . GLY A 1 108 ? -6.631 -3.727 -2.726 1.00 87.56 108 GLY A CA 1
ATOM 855 C C . GLY A 1 108 ? -5.142 -3.471 -2.962 1.00 87.56 108 GLY A C 1
ATOM 856 O O . GLY A 1 108 ? -4.307 -4.322 -2.653 1.00 87.56 108 GLY A O 1
ATOM 857 N N . GLU A 1 109 ? -4.806 -2.310 -3.514 1.00 90.00 109 GLU A N 1
ATOM 858 C CA . GLU A 1 109 ? -3.431 -1.966 -3.865 1.00 90.00 109 GLU A CA 1
ATOM 859 C C . GLU A 1 109 ? -3.192 -0.477 -3.656 1.00 90.00 109 GLU A C 1
ATOM 861 O O . GLU A 1 109 ? -3.948 0.343 -4.166 1.00 90.00 109 GLU A O 1
ATOM 866 N N . ASN A 1 110 ? -2.107 -0.160 -2.954 1.00 93.56 110 ASN A N 1
ATOM 867 C CA . ASN A 1 110 ? -1.536 1.180 -2.906 1.00 93.56 110 ASN A CA 1
ATOM 868 C C . ASN A 1 110 ? -0.176 1.122 -3.598 1.00 93.56 110 ASN A C 1
ATOM 870 O O . ASN A 1 110 ? 0.497 0.090 -3.554 1.00 93.56 110 ASN A O 1
ATOM 874 N N . LEU A 1 111 ? 0.226 2.213 -4.242 1.00 89.50 111 LEU A N 1
ATOM 875 C CA . LEU A 1 111 ? 1.501 2.300 -4.942 1.00 89.50 111 LEU A CA 1
ATOM 876 C C . LEU A 1 111 ? 2.195 3.598 -4.548 1.00 89.50 111 LEU A C 1
ATOM 878 O O . LEU A 1 111 ? 1.580 4.659 -4.539 1.00 89.50 111 LEU A O 1
ATOM 882 N N . THR A 1 112 ? 3.490 3.510 -4.270 1.00 87.31 112 THR A N 1
ATOM 883 C CA . THR A 1 112 ? 4.349 4.677 -4.078 1.00 87.31 112 THR A CA 1
ATOM 884 C C . THR A 1 112 ? 5.598 4.515 -4.922 1.00 87.31 112 THR A C 1
ATOM 886 O O . THR A 1 112 ? 6.072 3.411 -5.193 1.00 87.31 112 THR A O 1
ATOM 889 N N . TRP A 1 113 ? 6.148 5.645 -5.338 1.00 82.12 113 TRP A N 1
ATOM 890 C CA . TRP A 1 113 ? 7.434 5.708 -6.001 1.00 82.12 113 TRP A CA 1
ATOM 891 C C . TRP A 1 113 ? 8.215 6.912 -5.502 1.00 82.12 113 TRP A C 1
ATOM 893 O O . TRP A 1 113 ? 7.638 7.948 -5.170 1.00 82.12 113 TRP A O 1
ATOM 903 N N . ALA A 1 114 ? 9.535 6.768 -5.480 1.00 78.44 114 ALA A N 1
ATOM 904 C CA . ALA A 1 114 ? 10.455 7.830 -5.134 1.00 78.44 114 ALA A CA 1
ATOM 905 C C . ALA A 1 114 ? 11.677 7.773 -6.059 1.00 78.44 114 ALA A C 1
ATOM 907 O O . ALA A 1 114 ? 12.250 6.710 -6.280 1.00 78.44 114 ALA A O 1
ATOM 908 N N . ALA A 1 115 ? 12.084 8.926 -6.593 1.00 70.88 115 ALA A N 1
ATOM 909 C CA . ALA A 1 115 ? 13.187 9.005 -7.552 1.00 70.88 115 ALA A CA 1
ATOM 910 C C . ALA A 1 115 ? 14.565 8.884 -6.881 1.00 70.88 115 ALA A C 1
ATOM 912 O O . ALA A 1 115 ? 15.388 8.051 -7.248 1.00 70.88 115 ALA A O 1
ATOM 913 N N . HIS A 1 116 ? 14.827 9.756 -5.904 1.00 69.62 116 HIS A N 1
ATOM 914 C CA . HIS A 1 116 ? 16.176 10.021 -5.386 1.00 69.62 116 HIS A CA 1
ATOM 915 C C . HIS A 1 116 ? 16.342 9.671 -3.906 1.00 69.62 116 HIS A C 1
ATOM 917 O O . HIS A 1 116 ? 17.376 9.963 -3.312 1.00 69.62 116 HIS A O 1
ATOM 923 N N . GLN A 1 117 ? 15.333 9.044 -3.306 1.00 72.75 117 GLN A N 1
ATOM 924 C CA . GLN A 1 117 ? 15.323 8.698 -1.892 1.00 72.75 117 GLN A CA 1
ATOM 925 C C . GLN A 1 117 ? 14.854 7.262 -1.704 1.00 72.75 117 GLN A C 1
ATOM 927 O O . GLN A 1 117 ? 13.939 6.792 -2.379 1.00 72.75 117 GLN A O 1
ATOM 932 N N . LYS A 1 118 ? 15.490 6.572 -0.760 1.00 77.25 118 LYS A N 1
ATOM 933 C CA . LYS A 1 118 ? 14.963 5.324 -0.216 1.00 77.25 118 LYS A CA 1
ATOM 934 C C . LYS A 1 118 ? 13.954 5.702 0.861 1.00 77.25 118 LYS A C 1
ATOM 936 O O . LYS A 1 118 ? 14.327 6.414 1.785 1.00 77.25 118 LYS A O 1
ATOM 941 N N . LEU A 1 119 ? 12.712 5.247 0.728 1.00 82.12 119 LEU A N 1
ATOM 942 C CA . LEU A 1 119 ? 11.708 5.390 1.779 1.00 82.12 119 LEU A CA 1
ATOM 943 C C . LEU A 1 119 ? 11.732 4.145 2.666 1.00 82.12 119 LEU A C 1
ATOM 945 O O . LEU A 1 119 ? 11.758 3.015 2.169 1.00 82.12 119 LEU A O 1
ATOM 949 N N . SER A 1 120 ? 11.703 4.352 3.975 1.00 89.12 120 SER A N 1
ATOM 950 C CA . SER A 1 120 ? 11.397 3.300 4.942 1.00 89.12 120 SER A CA 1
ATOM 951 C C . SER A 1 120 ? 9.924 2.890 4.837 1.00 89.12 120 SER A C 1
ATOM 953 O O . SER A 1 120 ? 9.084 3.722 4.487 1.00 89.12 120 SER A O 1
ATOM 955 N N . PRO A 1 121 ? 9.555 1.646 5.189 1.00 90.44 121 PRO A N 1
ATOM 956 C CA . PRO A 1 121 ? 8.158 1.208 5.191 1.00 90.44 121 PRO A CA 1
ATOM 957 C C . PRO A 1 121 ? 7.213 2.163 5.928 1.00 90.44 121 PRO A C 1
ATOM 959 O O . PRO A 1 121 ? 6.136 2.472 5.425 1.00 90.44 121 PRO A O 1
ATOM 962 N N . THR A 1 122 ? 7.639 2.683 7.081 1.00 93.50 122 THR A N 1
ATOM 963 C CA . THR A 1 122 ? 6.864 3.640 7.879 1.00 93.50 122 THR A CA 1
ATOM 964 C C . THR A 1 122 ? 6.608 4.948 7.136 1.00 93.50 122 THR A C 1
ATOM 966 O O . THR A 1 122 ? 5.482 5.440 7.155 1.00 93.50 122 THR A O 1
ATOM 969 N N . GLU A 1 123 ? 7.612 5.511 6.456 1.00 93.31 123 GLU A N 1
ATOM 970 C CA . GLU A 1 123 ? 7.429 6.728 5.651 1.00 93.31 123 GLU A CA 1
ATOM 971 C C . GLU A 1 123 ? 6.420 6.502 4.531 1.00 93.31 123 GLU A C 1
ATOM 973 O O . GLU A 1 123 ? 5.532 7.328 4.335 1.00 93.31 123 GLU A O 1
ATOM 978 N N . VAL A 1 124 ? 6.507 5.362 3.841 1.00 91.75 124 VAL A N 1
ATOM 979 C CA . VAL A 1 124 ? 5.577 5.040 2.757 1.00 91.75 124 VAL A CA 1
ATOM 980 C C . VAL A 1 124 ? 4.133 4.962 3.278 1.00 91.75 124 VAL A C 1
ATOM 982 O O . VAL A 1 124 ? 3.233 5.554 2.685 1.00 91.75 124 VAL A O 1
ATOM 985 N N . VAL A 1 125 ? 3.901 4.289 4.411 1.00 94.75 125 VAL A N 1
ATOM 986 C CA . VAL A 1 125 ? 2.558 4.203 5.009 1.00 94.75 125 VAL A CA 1
ATOM 987 C C . VAL A 1 125 ? 2.065 5.564 5.487 1.00 94.75 125 VAL A C 1
ATOM 989 O O . VAL A 1 125 ? 0.889 5.875 5.317 1.00 94.75 125 VAL A O 1
ATOM 992 N N . ASN A 1 126 ? 2.942 6.390 6.058 1.00 95.31 126 ASN A N 1
ATOM 993 C CA . ASN A 1 126 ? 2.575 7.737 6.488 1.00 95.31 126 ASN A CA 1
ATOM 994 C C . ASN A 1 126 ? 2.184 8.626 5.307 1.00 95.31 126 ASN A C 1
ATOM 996 O O . ASN A 1 126 ? 1.226 9.376 5.433 1.00 95.31 126 ASN A O 1
ATOM 1000 N N . MET A 1 127 ? 2.838 8.493 4.149 1.00 92.81 127 MET A N 1
ATOM 1001 C CA . MET A 1 127 ? 2.441 9.228 2.944 1.00 92.81 127 MET A CA 1
ATOM 1002 C C . MET A 1 127 ? 0.992 8.937 2.530 1.00 92.81 127 MET A C 1
ATOM 1004 O O . MET A 1 127 ? 0.288 9.865 2.141 1.00 92.81 127 MET A O 1
ATOM 1008 N N . TRP A 1 128 ? 0.529 7.687 2.639 1.00 95.12 128 TRP A N 1
ATOM 1009 C CA . TRP A 1 128 ? -0.884 7.355 2.400 1.00 95.12 128 TRP A CA 1
ATOM 1010 C C . TRP A 1 128 ? -1.783 7.788 3.545 1.00 95.12 128 TRP A C 1
ATOM 1012 O O . TRP A 1 128 ? -2.824 8.390 3.319 1.00 95.12 128 TRP A O 1
ATOM 1022 N N . GLY A 1 129 ? -1.384 7.510 4.787 1.00 94.25 129 GLY A N 1
ATOM 1023 C CA . GLY A 1 129 ? -2.173 7.864 5.963 1.00 94.25 129 GLY A CA 1
ATOM 1024 C C . GLY A 1 129 ? -2.432 9.367 6.067 1.00 94.25 129 GLY A C 1
ATOM 1025 O O . GLY A 1 129 ? -3.518 9.780 6.467 1.00 94.25 129 GLY A O 1
ATOM 1026 N N . ASP A 1 130 ? -1.484 10.191 5.624 1.00 95.62 130 ASP A N 1
ATOM 1027 C CA . ASP A 1 130 ? -1.605 11.647 5.592 1.00 95.62 130 ASP A CA 1
ATOM 1028 C C . ASP A 1 130 ? -2.691 12.148 4.628 1.00 95.62 130 ASP A C 1
ATOM 1030 O O . ASP A 1 130 ? -3.103 13.306 4.738 1.00 95.62 130 ASP A O 1
ATOM 1034 N N . GLU A 1 131 ? -3.218 11.306 3.731 1.00 94.06 131 GLU A N 1
ATOM 1035 C CA . GLU A 1 131 ? -4.411 11.621 2.935 1.00 94.06 131 GLU A CA 1
ATOM 1036 C C . GLU A 1 131 ? -5.656 11.839 3.799 1.00 94.06 131 GLU A C 1
ATOM 1038 O O . GLU A 1 131 ? -6.600 12.502 3.367 1.00 94.06 131 GLU A O 1
ATOM 1043 N N . ILE A 1 132 ? -5.639 11.389 5.059 1.00 93.50 132 ILE A N 1
ATOM 1044 C CA . ILE A 1 132 ? -6.714 11.634 6.024 1.00 93.50 132 ILE A CA 1
ATOM 1045 C C . ILE A 1 132 ? -7.054 13.122 6.167 1.00 93.50 132 ILE A C 1
ATOM 1047 O O . ILE A 1 132 ? -8.209 13.464 6.397 1.00 93.50 132 ILE A O 1
ATOM 1051 N N . LYS A 1 133 ? -6.082 14.026 5.973 1.00 95.12 133 LYS A N 1
ATOM 1052 C CA . LYS A 1 133 ? -6.309 15.482 6.027 1.00 95.12 133 LYS A CA 1
ATOM 1053 C C . LYS A 1 133 ? -7.240 15.989 4.919 1.00 95.12 133 LYS A C 1
ATOM 1055 O O . LYS A 1 133 ? -7.737 17.107 5.004 1.00 95.12 133 LYS A O 1
ATOM 1060 N N . HIS A 1 134 ? -7.442 15.189 3.873 1.00 95.12 134 HIS A N 1
ATOM 1061 C CA . HIS A 1 134 ? -8.309 15.489 2.738 1.00 95.12 134 HIS A CA 1
ATOM 1062 C C . HIS A 1 134 ? -9.657 14.771 2.806 1.00 95.12 134 HIS A C 1
ATOM 1064 O O . HIS A 1 134 ? -10.520 15.063 1.969 1.00 95.12 134 HIS A O 1
ATOM 1070 N N . TYR A 1 135 ? -9.838 13.865 3.770 1.00 92.50 135 TYR A N 1
ATOM 1071 C CA . TYR A 1 135 ? -11.026 13.037 3.904 1.00 92.50 135 TYR A CA 1
ATOM 1072 C C . TYR A 1 135 ? -11.904 13.489 5.071 1.00 92.50 135 TYR A C 1
ATOM 1074 O O . TYR A 1 135 ? -11.491 13.477 6.228 1.00 92.50 135 TYR A O 1
ATOM 1082 N N . ASP A 1 136 ? -13.146 13.842 4.760 1.00 93.12 136 ASP A N 1
ATOM 1083 C CA . ASP A 1 136 ? -14.176 14.140 5.746 1.00 93.12 136 ASP A CA 1
ATOM 1084 C C . ASP A 1 136 ? -15.021 12.883 6.002 1.00 93.12 136 ASP A C 1
ATOM 1086 O O . ASP A 1 136 ? -15.745 12.406 5.121 1.00 93.12 136 ASP A O 1
ATOM 1090 N N . TYR A 1 137 ? -14.924 12.350 7.224 1.00 88.50 137 TYR A N 1
ATOM 1091 C CA . TYR A 1 137 ? -15.650 11.155 7.653 1.00 88.50 137 TYR A CA 1
ATOM 1092 C C . TYR A 1 137 ? -17.139 11.399 7.917 1.00 88.50 137 TYR A C 1
ATOM 1094 O O . TYR A 1 137 ? -17.918 10.454 7.804 1.00 88.50 137 TYR A O 1
ATOM 1102 N N . GLU A 1 138 ? -17.550 12.623 8.255 1.00 93.12 138 GLU A N 1
ATOM 1103 C CA . GLU A 1 138 ? -18.957 12.947 8.519 1.00 93.12 138 GLU A CA 1
ATOM 1104 C C . GLU A 1 138 ? -19.744 13.007 7.212 1.00 93.12 138 GLU A C 1
ATOM 1106 O O . GLU A 1 138 ? -20.845 12.464 7.108 1.00 93.12 138 GLU A O 1
ATOM 1111 N N . THR A 1 139 ? -19.156 13.633 6.190 1.00 95.50 139 THR A N 1
ATOM 1112 C CA . THR A 1 139 ? -19.805 13.794 4.883 1.00 95.50 139 THR A CA 1
ATOM 1113 C C . THR A 1 139 ? -19.422 12.716 3.872 1.00 95.50 139 THR A C 1
ATOM 1115 O O . THR A 1 139 ? -20.041 12.631 2.809 1.00 95.50 139 THR A O 1
ATOM 1118 N N . ASN A 1 140 ? -18.437 11.870 4.195 1.00 92.06 140 ASN A N 1
ATOM 1119 C CA . ASN A 1 140 ? -17.883 10.844 3.311 1.00 92.06 140 ASN A CA 1
ATOM 1120 C C . ASN A 1 140 ? -17.382 11.448 1.983 1.00 92.06 140 ASN A C 1
ATOM 1122 O O . ASN A 1 140 ? -17.678 10.948 0.892 1.00 92.06 140 ASN A O 1
ATOM 1126 N N . ARG A 1 141 ? -16.654 12.570 2.073 1.00 95.50 141 ARG A N 1
ATOM 1127 C CA . ARG A 1 141 ? -16.142 13.323 0.918 1.00 95.50 141 ARG A CA 1
ATOM 1128 C C . ARG A 1 141 ? -14.625 13.415 0.954 1.00 95.50 141 ARG A C 1
ATOM 1130 O O . ARG A 1 141 ? -14.022 13.636 1.997 1.00 95.50 141 ARG A O 1
ATOM 1137 N N . CYS A 1 142 ? -14.029 13.310 -0.228 1.00 94.69 142 CYS A N 1
ATOM 1138 C CA . CYS A 1 142 ? -12.612 13.555 -0.444 1.00 94.69 142 CYS A CA 1
ATOM 1139 C C . CYS A 1 142 ? -12.425 14.885 -1.177 1.00 94.69 142 CYS A C 1
ATOM 1141 O O . CYS A 1 142 ? -13.091 15.141 -2.182 1.00 94.69 142 CYS A O 1
ATOM 1143 N N . SER A 1 143 ? -11.526 15.724 -0.671 1.00 96.31 143 SER A N 1
ATOM 1144 C CA . SER A 1 143 ? -11.200 17.032 -1.260 1.00 96.31 143 SER A CA 1
ATOM 1145 C C . SER A 1 143 ? -10.007 16.998 -2.222 1.00 96.31 143 SER A C 1
ATOM 1147 O O . SER A 1 143 ? -9.820 17.944 -2.984 1.00 96.31 143 SER A O 1
ATOM 1149 N N . ALA A 1 144 ? -9.215 15.922 -2.207 1.00 94.94 144 ALA A N 1
ATOM 1150 C CA . ALA A 1 144 ? -8.061 15.724 -3.080 1.00 94.94 144 ALA A CA 1
ATOM 1151 C C . ALA A 1 144 ? -7.864 14.225 -3.380 1.00 94.94 144 ALA A C 1
ATOM 1153 O O . ALA A 1 144 ? -8.721 13.612 -4.014 1.00 94.94 144 ALA A O 1
ATOM 1154 N N . VAL A 1 145 ? -6.758 13.634 -2.921 1.00 89.81 145 VAL A N 1
ATOM 1155 C CA . VAL A 1 145 ? -6.514 12.187 -2.964 1.00 89.81 145 VAL A CA 1
ATOM 1156 C C . VAL A 1 145 ? -6.772 11.618 -1.570 1.00 89.81 145 VAL A C 1
ATOM 1158 O O . VAL A 1 145 ? -6.284 12.175 -0.590 1.00 89.81 145 VAL A O 1
ATOM 1161 N N . CYS A 1 146 ? -7.596 10.570 -1.510 1.00 91.00 146 CYS A N 1
ATOM 1162 C CA . CYS A 1 146 ? -7.962 9.819 -0.298 1.00 91.00 146 CYS A CA 1
ATOM 1163 C C . CYS A 1 146 ? -8.135 8.322 -0.615 1.00 91.00 146 CYS A C 1
ATOM 1165 O O . CYS A 1 146 ? -8.981 7.639 -0.035 1.00 91.00 146 CYS A O 1
ATOM 1167 N N . GLY A 1 147 ? -7.479 7.876 -1.688 1.00 86.88 147 GLY A N 1
ATOM 1168 C CA . GLY A 1 147 ? -7.687 6.561 -2.288 1.00 86.88 147 GLY A CA 1
ATOM 1169 C C . GLY A 1 147 ? -6.757 5.495 -1.725 1.00 86.88 147 GLY A C 1
ATOM 1170 O O . GLY A 1 147 ? -7.068 4.309 -1.874 1.00 86.88 147 GLY A O 1
ATOM 1171 N N . HIS A 1 148 ? -5.659 5.923 -1.098 1.00 86.94 148 HIS A N 1
ATOM 1172 C CA . HIS A 1 148 ? -4.714 5.042 -0.436 1.00 86.94 148 HIS A CA 1
ATOM 1173 C C . HIS A 1 148 ? -5.195 4.690 0.980 1.00 86.94 148 HIS A C 1
ATOM 1175 O O . HIS A 1 148 ? -5.095 3.494 1.347 1.00 86.94 148 HIS A O 1
#

Radius of gyration: 18.43 Å; chains: 1; bounding box: 49×43×43 Å

Foldseek 3Di:
DDDADEDEDEDEDDDDDDDDDDPDDPDDPDDDDDDDDDDDDDDPDCVPPPPDDPLQCLLQVLQQVLCVVVVHDGDDDDPVVVVVNVVVVVVCVVVVVDDDDDPPDPHDYDYDYDYHDGDRSNRVSVVLSVQVVQADPVVRDGNDDNRD

Secondary structure (DSSP, 8-state):
-----------------S-S---------PPPPPPP-------SS-TTTSSS-HHHHHHHHHHHHHHHHTTPPPP---HHHHHHHHHHHHHHHHTTT---PPTT-SS-------SS-PPPHHHHHHHHHGGGGGEETTTTEESS----

pLDDT: mean 71.39, std 25.63, range [23.83, 97.69]

Sequence (148 aa):
MLRKLYFSLCLAFSLVGVGSVATSVALACTDHPAQPANPSHTQASTSLNVHRPTWSREMLEAHNQWRQRTGIPPLTWSDDLAKHAQAWANHLANDNFRLYHRPNNPYGENLTWAAHQKLSPTEVVNMWGDEIKHYDYETNRCSAVCGH

Organism: Acaryochloris marina (strain MBIC 11017) (NCBI:txid329726)